Protein AF-A0A3R7P8T3-F1 (afdb_monomer)

Sequence (116 aa):
MAYHDHHGHDNDHDHDEEVLEFSAKKPSKLKSFDSDALIHVDGTDGGSFAIASSKKELKQLMKSDADVVYDEGKGKLYLNANGEEKGWGKKKVGGLLATFKGKPELSADHFEDLRS

pLDDT: mean 77.62, std 15.51, range [39.34, 92.88]

Radius of gyration: 19.1 Å; Cα contacts (8 Å, |Δi|>4): 232; chains: 1; bounding box: 37×43×69 Å

Structure (mmCIF, N/CA/C/O backbone):
data_AF-A0A3R7P8T3-F1
#
_entry.id   AF-A0A3R7P8T3-F1
#
loop_
_atom_site.group_PDB
_atom_site.id
_atom_site.type_symbol
_atom_site.label_atom_id
_atom_site.label_alt_id
_atom_site.label_comp_id
_atom_site.label_asym_id
_atom_site.label_entity_id
_atom_site.label_seq_id
_atom_site.pdbx_PDB_ins_code
_atom_site.Cartn_x
_atom_site.Cartn_y
_atom_site.Cartn_z
_atom_site.occupancy
_atom_site.B_iso_or_equiv
_atom_site.auth_seq_id
_atom_site.auth_comp_id
_atom_site.auth_asym_id
_atom_site.auth_atom_id
_atom_site.pdbx_PDB_model_num
ATOM 1 N N . MET A 1 1 ? 25.692 -28.849 -56.768 1.00 39.81 1 MET A N 1
ATOM 2 C CA . MET A 1 1 ? 26.206 -28.494 -55.427 1.00 39.81 1 MET A CA 1
ATOM 3 C C . MET A 1 1 ? 25.094 -27.719 -54.731 1.00 39.81 1 MET A C 1
ATOM 5 O O . MET A 1 1 ? 24.711 -26.702 -55.280 1.00 39.81 1 MET A O 1
ATOM 9 N N . ALA A 1 2 ? 24.324 -28.248 -53.779 1.00 49.72 2 ALA A N 1
ATOM 10 C CA . ALA A 1 2 ? 24.639 -28.886 -52.492 1.00 49.72 2 ALA A CA 1
ATOM 11 C C . ALA A 1 2 ? 25.074 -27.875 -51.405 1.00 49.72 2 ALA A C 1
ATOM 13 O O . ALA A 1 2 ? 26.166 -27.326 -51.510 1.00 49.72 2 ALA A O 1
ATOM 14 N N . TYR A 1 3 ? 24.207 -27.767 -50.378 1.00 44.12 3 TYR A N 1
ATOM 15 C CA . TYR A 1 3 ? 24.325 -27.139 -49.044 1.00 44.12 3 TYR A CA 1
ATOM 16 C C . TYR A 1 3 ? 24.294 -25.592 -48.974 1.00 44.12 3 TYR A C 1
ATOM 18 O O . TYR A 1 3 ? 24.894 -24.934 -49.809 1.00 44.12 3 TYR A O 1
ATOM 26 N N . HIS A 1 4 ? 23.594 -24.930 -48.039 1.00 50.06 4 HIS A N 1
ATOM 27 C CA . HIS A 1 4 ? 23.200 -25.310 -46.674 1.00 50.06 4 HIS A CA 1
ATOM 28 C C . HIS A 1 4 ? 21.817 -24.760 -46.264 1.00 50.06 4 HIS A C 1
ATOM 30 O O . HIS A 1 4 ? 21.478 -23.612 -46.538 1.00 50.06 4 HIS A O 1
ATOM 36 N N . ASP A 1 5 ? 21.086 -25.618 -45.557 1.00 60.91 5 ASP A N 1
ATOM 37 C CA . ASP A 1 5 ? 20.092 -25.327 -44.521 1.00 60.91 5 ASP A CA 1
ATOM 38 C C . ASP A 1 5 ? 20.707 -24.434 -43.420 1.0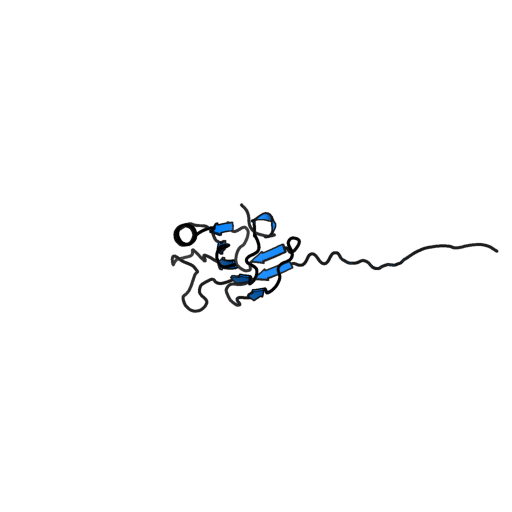0 60.91 5 ASP A C 1
ATOM 40 O O . ASP A 1 5 ? 21.886 -24.615 -43.118 1.00 60.91 5 ASP A O 1
ATOM 44 N N . HIS A 1 6 ? 19.954 -23.494 -42.837 1.00 48.75 6 HIS A N 1
ATOM 45 C CA . HIS A 1 6 ? 19.776 -23.398 -41.380 1.00 48.75 6 HIS A CA 1
ATOM 46 C C . HIS A 1 6 ? 18.852 -22.236 -40.990 1.00 48.75 6 HIS A C 1
ATOM 48 O O . HIS A 1 6 ? 19.030 -21.080 -41.370 1.00 48.75 6 HIS A O 1
ATOM 54 N N . HIS A 1 7 ? 17.865 -22.620 -40.189 1.00 57.94 7 HIS A N 1
ATOM 55 C CA . HIS A 1 7 ? 17.022 -21.810 -39.326 1.00 57.94 7 HIS A CA 1
ATOM 56 C C . HIS A 1 7 ? 17.771 -20.708 -38.561 1.00 57.94 7 HIS A C 1
ATOM 58 O O . HIS A 1 7 ? 18.883 -20.913 -38.084 1.00 57.94 7 HIS A O 1
ATOM 64 N N . GLY A 1 8 ? 17.063 -19.601 -38.342 1.00 39.34 8 GLY A N 1
ATOM 65 C CA . GLY A 1 8 ? 17.407 -18.538 -37.402 1.00 39.34 8 GLY A CA 1
ATOM 66 C C . GLY A 1 8 ? 16.254 -17.546 -37.336 1.00 39.34 8 GLY A C 1
ATOM 67 O O . GLY A 1 8 ? 16.360 -16.416 -37.793 1.00 39.34 8 GLY A O 1
ATOM 68 N N . HIS A 1 9 ? 15.085 -18.019 -36.901 1.00 48.69 9 HIS A N 1
ATOM 69 C CA . HIS A 1 9 ? 14.013 -17.125 -36.484 1.00 48.69 9 HIS A CA 1
ATOM 70 C C . HIS A 1 9 ? 14.439 -16.632 -35.100 1.00 48.69 9 HIS A C 1
ATOM 72 O O . HIS A 1 9 ? 13.990 -17.171 -34.094 1.00 48.69 9 HIS A O 1
ATOM 78 N N . ASP A 1 10 ? 15.355 -15.665 -35.060 1.00 46.72 10 ASP A N 1
ATOM 79 C CA . ASP A 1 10 ? 15.735 -14.961 -33.834 1.00 46.72 10 ASP A CA 1
ATOM 80 C C . ASP A 1 10 ? 14.608 -13.978 -33.502 1.00 46.72 10 ASP A C 1
ATOM 82 O O . ASP A 1 10 ? 14.751 -12.760 -33.511 1.00 46.72 10 ASP A O 1
ATOM 86 N N . ASN A 1 11 ? 13.420 -14.532 -33.278 1.00 44.56 11 ASN A N 1
ATOM 87 C CA . ASN A 1 11 ? 12.504 -13.942 -32.336 1.00 44.56 11 ASN A CA 1
ATOM 88 C C . ASN A 1 11 ? 12.962 -14.490 -30.984 1.00 44.56 11 ASN A C 1
ATOM 90 O O . ASN A 1 11 ? 12.298 -15.356 -30.412 1.00 44.56 11 ASN A O 1
ATOM 94 N N . ASP A 1 12 ? 14.117 -14.006 -30.510 1.00 45.25 12 ASP A N 1
ATOM 95 C CA . ASP A 1 12 ? 14.315 -13.811 -29.078 1.00 45.25 12 ASP A CA 1
ATOM 96 C C . ASP A 1 12 ? 13.154 -12.895 -28.682 1.00 45.25 12 ASP A C 1
ATOM 98 O O . ASP A 1 12 ? 13.195 -11.671 -28.771 1.00 45.25 12 ASP A O 1
ATOM 102 N N . HIS A 1 13 ? 12.020 -13.532 -28.394 1.00 46.09 13 HIS A N 1
ATOM 103 C CA . HIS A 1 13 ? 11.109 -13.020 -27.407 1.00 46.09 13 HIS A CA 1
ATOM 104 C C . HIS A 1 13 ? 11.969 -13.139 -26.157 1.00 46.09 13 HIS A C 1
ATOM 106 O O . HIS A 1 13 ? 11.963 -14.179 -25.497 1.00 46.09 13 HIS A O 1
ATOM 112 N N . ASP A 1 14 ? 12.801 -12.114 -25.931 1.00 50.69 14 ASP A N 1
ATOM 113 C CA . ASP A 1 14 ? 13.151 -11.697 -24.590 1.00 50.69 14 ASP A CA 1
ATOM 114 C C . ASP A 1 14 ? 11.851 -11.906 -23.828 1.00 50.69 14 ASP A C 1
ATOM 116 O O . ASP A 1 14 ? 10.794 -11.362 -24.176 1.00 50.69 14 ASP A O 1
ATOM 120 N N . HIS A 1 15 ? 11.872 -12.874 -22.924 1.00 50.97 15 HIS A N 1
ATOM 121 C CA . HIS A 1 15 ? 10.815 -12.995 -21.957 1.00 50.97 15 HIS A CA 1
ATOM 122 C C . HIS A 1 15 ? 11.051 -11.758 -21.095 1.00 50.97 15 HIS A C 1
ATOM 124 O O . HIS A 1 15 ? 11.800 -11.822 -20.126 1.00 50.97 15 HIS A O 1
ATOM 130 N N . ASP A 1 16 ? 10.579 -10.604 -21.586 1.00 56.50 16 ASP A N 1
ATOM 131 C CA . ASP A 1 16 ? 10.541 -9.334 -20.887 1.00 56.50 16 ASP A CA 1
ATOM 132 C C . ASP A 1 16 ? 9.664 -9.629 -19.677 1.00 56.50 16 ASP A C 1
ATOM 134 O O . ASP A 1 16 ? 8.440 -9.504 -19.728 1.00 56.50 16 ASP A O 1
ATOM 138 N N . GLU A 1 17 ? 10.289 -10.161 -18.631 1.00 63.84 17 GLU A N 1
ATOM 139 C CA . GLU A 1 17 ? 9.678 -10.385 -17.339 1.00 63.84 17 GLU A CA 1
ATOM 140 C C . GLU A 1 17 ? 9.110 -9.018 -16.952 1.00 63.84 17 GLU A C 1
ATOM 142 O O . GLU A 1 17 ? 9.849 -8.039 -16.809 1.00 63.84 17 GLU A O 1
ATOM 147 N N . GLU A 1 18 ? 7.780 -8.886 -16.976 1.00 78.44 18 GLU A N 1
ATOM 148 C CA . GLU A 1 18 ? 7.143 -7.578 -16.859 1.00 78.44 18 GLU A CA 1
ATOM 149 C C . GLU A 1 18 ? 7.301 -7.116 -15.408 1.00 78.44 18 GLU A C 1
ATOM 151 O O . GLU A 1 18 ? 6.503 -7.467 -14.538 1.00 78.44 18 GLU A O 1
ATOM 156 N N . VAL A 1 19 ? 8.354 -6.342 -15.135 1.00 84.75 19 VAL A N 1
ATOM 157 C CA . VAL A 1 19 ? 8.602 -5.779 -13.806 1.00 84.75 19 VAL A CA 1
ATOM 158 C C . VAL A 1 19 ? 7.858 -4.451 -13.659 1.00 84.75 19 VAL A C 1
ATOM 160 O O . VAL A 1 19 ? 8.173 -3.430 -14.276 1.00 84.75 19 VAL A O 1
ATOM 163 N N . LEU A 1 20 ? 6.854 -4.451 -12.792 1.00 88.94 20 LEU A N 1
ATOM 164 C CA . LEU A 1 20 ? 6.028 -3.307 -12.442 1.00 88.94 20 LEU A CA 1
ATOM 165 C C . LEU A 1 20 ? 6.646 -2.534 -11.275 1.00 88.94 20 LEU A C 1
ATOM 167 O O . LEU A 1 20 ? 6.565 -2.951 -10.121 1.00 88.94 20 LEU A O 1
ATOM 171 N N . GLU A 1 21 ? 7.202 -1.357 -11.556 1.00 88.75 21 GLU A N 1
ATOM 172 C CA . GLU A 1 21 ? 7.730 -0.459 -10.525 1.00 88.75 21 GLU A CA 1
ATOM 173 C C . GLU A 1 21 ? 6.623 0.392 -9.863 1.00 88.75 21 GLU A C 1
ATOM 175 O O . GLU A 1 21 ? 5.867 1.120 -10.525 1.00 88.75 21 GLU A O 1
ATOM 180 N N . PHE A 1 22 ? 6.563 0.373 -8.527 1.00 88.50 22 PHE A N 1
ATOM 181 C CA . PHE A 1 22 ? 5.709 1.247 -7.720 1.00 88.50 22 PHE A CA 1
ATOM 182 C C . PHE A 1 22 ? 6.503 2.050 -6.695 1.00 88.50 22 PHE A C 1
ATOM 184 O O . PHE A 1 22 ? 7.342 1.517 -5.985 1.00 88.50 22 PHE A O 1
ATOM 191 N N . SER A 1 23 ? 6.157 3.328 -6.527 1.00 85.44 23 SER A N 1
ATOM 192 C CA . SER A 1 23 ? 6.769 4.204 -5.521 1.00 85.44 23 SER A CA 1
ATOM 193 C C . SER A 1 23 ? 5.708 5.013 -4.788 1.00 85.44 23 SER A C 1
ATOM 195 O O . SER A 1 23 ? 4.770 5.536 -5.397 1.00 85.44 23 SER A O 1
ATOM 197 N N . ALA A 1 24 ? 5.887 5.227 -3.482 1.00 79.69 24 ALA A N 1
ATOM 198 C CA . ALA A 1 24 ? 4.960 6.038 -2.685 1.00 79.69 24 ALA A CA 1
ATOM 199 C C . ALA A 1 24 ? 4.944 7.515 -3.125 1.00 79.69 24 ALA A C 1
ATOM 201 O O . ALA A 1 24 ? 4.005 8.255 -2.824 1.00 79.69 24 ALA A O 1
ATOM 202 N N . LYS A 1 25 ? 5.974 7.954 -3.861 1.00 79.38 25 LYS A N 1
ATOM 203 C CA . LYS A 1 25 ? 6.039 9.286 -4.480 1.00 79.38 25 LYS A CA 1
ATOM 204 C C . LYS A 1 25 ? 5.054 9.413 -5.648 1.00 79.38 25 LYS A C 1
ATOM 206 O O . LYS A 1 25 ? 4.568 10.514 -5.909 1.00 79.38 25 LYS A O 1
ATOM 211 N N . LYS A 1 26 ? 4.772 8.311 -6.352 1.00 83.25 26 LYS A N 1
ATOM 212 C CA . LYS A 1 26 ? 3.965 8.287 -7.575 1.00 83.25 26 LYS A CA 1
ATOM 213 C C . LYS A 1 26 ? 3.094 7.022 -7.628 1.00 83.25 26 LYS A C 1
ATOM 215 O O . LYS A 1 26 ? 3.501 6.033 -8.229 1.00 83.25 26 LYS A O 1
ATOM 220 N N . PRO A 1 27 ? 1.882 7.060 -7.042 1.00 85.56 27 PRO A N 1
ATOM 221 C CA . PRO A 1 27 ? 0.981 5.919 -7.076 1.00 85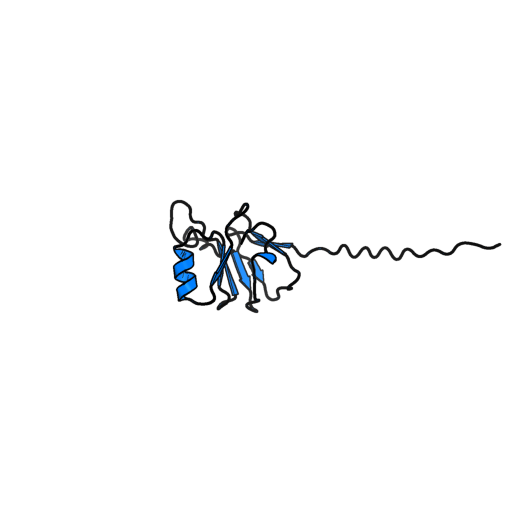.56 27 PRO A CA 1
ATOM 222 C C . PRO A 1 27 ? 0.563 5.561 -8.504 1.00 85.56 27 PRO A C 1
ATOM 224 O O . PRO A 1 27 ? 0.031 6.408 -9.232 1.00 85.56 27 PRO A O 1
ATOM 227 N N . SER A 1 28 ? 0.714 4.292 -8.868 1.00 89.75 28 SER A N 1
ATOM 228 C CA . SER A 1 28 ? 0.305 3.760 -10.171 1.00 89.75 28 SER A CA 1
ATOM 229 C C . SER A 1 28 ? -1.095 3.147 -10.121 1.00 89.75 28 SER A C 1
ATOM 231 O O . SER A 1 28 ? -1.615 2.762 -9.070 1.00 89.75 28 SER A O 1
ATOM 233 N N . LYS A 1 29 ? -1.764 3.063 -11.273 1.00 89.50 29 LYS A N 1
ATOM 234 C CA . LYS A 1 29 ? -3.100 2.463 -11.361 1.00 89.50 29 LYS A CA 1
ATOM 235 C C . LYS A 1 29 ? -3.167 1.432 -12.472 1.00 89.50 29 LYS A C 1
ATOM 237 O O . LYS A 1 29 ? -3.193 1.790 -13.646 1.00 89.50 29 LYS A O 1
ATOM 242 N N . LEU A 1 30 ? -3.284 0.174 -12.070 1.00 88.56 30 LEU A N 1
ATOM 243 C CA . LEU A 1 30 ? -3.335 -0.981 -12.951 1.00 88.56 30 LEU A CA 1
ATOM 244 C C . LEU A 1 30 ? -4.777 -1.402 -13.217 1.00 88.56 30 LEU A C 1
ATOM 246 O O . LEU A 1 30 ? -5.620 -1.493 -12.314 1.00 88.56 30 LEU A O 1
ATOM 250 N N . LYS A 1 31 ? -5.077 -1.599 -14.500 1.00 85.62 31 LYS A N 1
ATOM 251 C CA . LYS A 1 31 ? -6.388 -2.069 -14.971 1.00 85.62 31 LYS A CA 1
ATOM 252 C C . LYS A 1 31 ? -6.406 -3.589 -15.102 1.00 85.62 31 LYS A C 1
ATOM 254 O O . LYS A 1 31 ? -7.403 -4.185 -14.707 1.00 85.62 31 LYS A O 1
ATOM 259 N N . SER A 1 32 ? -5.313 -4.154 -15.594 1.00 83.56 32 SER A N 1
ATOM 260 C CA . SER A 1 32 ? -4.976 -5.574 -15.656 1.00 83.56 32 SER A CA 1
ATOM 261 C C . SER A 1 32 ? -3.695 -5.800 -14.855 1.00 83.56 32 SER A C 1
ATOM 263 O O . SER A 1 32 ? -2.915 -4.864 -14.682 1.00 83.56 32 SER A O 1
ATOM 265 N N . PHE A 1 33 ? -3.550 -6.996 -14.302 1.00 84.62 33 PHE A N 1
ATOM 266 C CA . PHE A 1 33 ? -2.329 -7.477 -13.671 1.00 84.62 33 PHE A CA 1
ATOM 267 C C . PHE A 1 33 ? -2.162 -8.915 -14.128 1.00 84.62 33 PHE A C 1
ATOM 269 O O . PHE A 1 33 ? -3.110 -9.698 -14.003 1.00 84.62 33 PHE A O 1
ATOM 276 N N . ASP A 1 34 ? -1.000 -9.212 -14.675 1.00 84.75 34 ASP A N 1
ATOM 277 C CA . ASP A 1 34 ? -0.642 -10.533 -15.151 1.00 84.75 34 ASP A CA 1
ATOM 278 C C . ASP A 1 34 ? -0.017 -11.310 -13.993 1.00 84.75 34 ASP A C 1
ATOM 280 O O . ASP A 1 34 ? 0.785 -10.774 -13.238 1.00 84.75 34 ASP A O 1
ATOM 284 N N . SER A 1 35 ? -0.422 -12.566 -13.799 1.00 81.06 35 SER A N 1
ATOM 285 C CA . SER A 1 35 ? 0.069 -13.392 -12.682 1.00 81.06 35 SER A CA 1
ATOM 286 C C . SER A 1 35 ? 1.563 -13.710 -12.768 1.00 81.06 35 SER A C 1
ATOM 288 O O . SER A 1 35 ? 2.138 -14.135 -11.777 1.00 81.06 35 SER A O 1
ATOM 290 N N . ASP A 1 36 ? 2.154 -13.522 -13.946 1.00 83.06 36 ASP A N 1
ATOM 291 C CA . ASP A 1 36 ? 3.584 -13.684 -14.213 1.00 83.06 36 ASP A CA 1
ATOM 292 C C . ASP A 1 36 ? 4.363 -12.368 -14.019 1.00 83.06 36 ASP A C 1
ATOM 294 O O . ASP A 1 36 ? 5.586 -12.360 -14.035 1.00 83.06 36 ASP A O 1
ATOM 298 N N . ALA A 1 37 ? 3.665 -11.241 -13.824 1.00 86.88 37 ALA A N 1
ATOM 299 C CA . ALA A 1 37 ? 4.309 -9.949 -13.635 1.00 86.88 37 ALA A CA 1
ATOM 300 C C . ALA A 1 37 ? 4.948 -9.855 -12.245 1.00 86.88 37 ALA A C 1
ATOM 302 O O . ALA A 1 37 ? 4.313 -10.135 -11.219 1.00 86.88 37 ALA A O 1
ATOM 303 N N . LEU A 1 38 ? 6.184 -9.368 -12.217 1.00 88.19 38 LEU A N 1
ATOM 304 C CA . LEU A 1 38 ? 6.904 -9.071 -10.989 1.00 88.19 38 LEU A CA 1
ATOM 305 C C . LEU A 1 38 ? 6.637 -7.633 -10.560 1.00 88.19 38 LEU A C 1
ATOM 307 O O . LEU A 1 38 ? 6.396 -6.738 -11.362 1.00 88.19 38 LEU A O 1
ATOM 311 N N . ILE A 1 39 ? 6.666 -7.392 -9.261 1.00 89.19 39 ILE A N 1
ATOM 312 C CA . ILE A 1 39 ? 6.406 -6.102 -8.650 1.00 89.19 39 ILE A CA 1
ATOM 313 C C . ILE A 1 39 ? 7.671 -5.649 -7.936 1.00 89.19 39 ILE A C 1
ATOM 315 O O . ILE A 1 39 ? 8.118 -6.262 -6.966 1.00 89.19 39 ILE A O 1
ATOM 319 N N . HIS A 1 40 ? 8.187 -4.504 -8.361 1.00 88.25 40 HIS A N 1
ATOM 320 C CA . HIS A 1 40 ? 9.261 -3.806 -7.678 1.00 88.25 40 HIS A CA 1
ATOM 321 C C . HIS A 1 40 ? 8.691 -2.627 -6.884 1.00 88.25 40 HIS A C 1
ATOM 323 O O . HIS A 1 40 ? 7.935 -1.807 -7.414 1.00 88.25 40 HIS A O 1
ATOM 329 N N . VAL A 1 41 ? 9.034 -2.522 -5.600 1.00 87.44 41 VAL A N 1
ATOM 330 C CA . VAL A 1 41 ? 8.570 -1.432 -4.731 1.00 87.44 41 VAL A CA 1
ATOM 331 C C . VAL A 1 41 ? 9.751 -0.539 -4.347 1.00 87.44 41 VAL A C 1
ATOM 333 O O . VAL A 1 41 ? 10.588 -0.906 -3.533 1.00 87.44 41 VAL A O 1
ATOM 336 N N . ASP A 1 42 ? 9.784 0.682 -4.887 1.00 83.19 42 ASP A N 1
ATOM 337 C CA . ASP A 1 42 ? 10.776 1.701 -4.527 1.00 83.19 42 ASP A CA 1
ATOM 338 C C . ASP A 1 42 ? 10.590 2.133 -3.068 1.00 83.19 42 ASP A C 1
ATOM 340 O O . ASP A 1 42 ? 9.531 2.642 -2.669 1.00 83.19 42 ASP A O 1
ATOM 344 N N . GLY A 1 43 ? 11.663 1.999 -2.291 1.00 74.50 43 GLY A N 1
ATOM 345 C CA . GLY A 1 43 ? 11.704 2.385 -0.882 1.00 74.50 43 GLY A CA 1
ATOM 346 C C . GLY A 1 43 ? 11.496 1.233 0.097 1.00 74.50 43 GLY A C 1
ATOM 347 O O . GLY A 1 43 ? 11.372 1.493 1.294 1.00 74.50 43 GLY A O 1
ATOM 348 N N . THR A 1 44 ? 11.486 -0.003 -0.394 1.00 73.50 44 THR A N 1
ATOM 349 C CA . THR A 1 44 ? 11.639 -1.219 0.406 1.00 73.50 44 THR A CA 1
ATOM 350 C C . THR A 1 44 ? 12.866 -1.935 -0.121 1.00 73.50 44 THR A C 1
ATOM 352 O O . THR A 1 44 ? 12.934 -2.142 -1.321 1.00 73.50 44 THR A O 1
ATOM 355 N N . ASP A 1 45 ? 13.838 -2.204 0.744 1.00 69.50 45 ASP A N 1
ATOM 356 C CA . ASP A 1 45 ? 15.074 -2.927 0.421 1.00 69.50 45 ASP A CA 1
ATOM 357 C C . ASP A 1 45 ? 15.055 -4.180 1.306 1.00 69.50 45 ASP A C 1
ATOM 359 O O . ASP A 1 45 ? 15.396 -4.121 2.491 1.00 69.50 45 ASP A O 1
ATOM 363 N N . GLY A 1 46 ? 14.469 -5.271 0.808 1.00 75.19 46 GLY A N 1
ATOM 364 C CA . GLY A 1 46 ? 14.217 -6.479 1.598 1.00 75.19 46 GLY A CA 1
ATOM 365 C C . GLY A 1 46 ? 13.076 -6.347 2.614 1.00 75.19 46 GLY A C 1
ATOM 366 O O . GLY A 1 46 ? 13.104 -7.003 3.659 1.00 75.19 46 GLY A O 1
ATOM 367 N N . GLY A 1 47 ? 12.107 -5.464 2.355 1.00 81.88 47 GLY A N 1
ATOM 368 C CA . GLY A 1 47 ? 11.012 -5.159 3.282 1.00 81.88 47 GLY A CA 1
ATOM 369 C C . GLY A 1 47 ? 10.062 -6.335 3.546 1.00 81.88 47 GLY A C 1
ATOM 370 O O . GLY A 1 47 ? 10.023 -7.323 2.806 1.00 81.88 47 GLY A O 1
ATOM 371 N N . SER A 1 48 ? 9.250 -6.210 4.599 1.00 87.50 48 SER A N 1
ATOM 372 C CA . SER A 1 48 ? 8.226 -7.214 4.921 1.00 87.50 48 SER A CA 1
ATOM 373 C C . SER A 1 48 ? 6.944 -6.982 4.123 1.00 87.50 48 SER A C 1
ATOM 375 O O . SER A 1 48 ? 6.369 -5.889 4.156 1.00 87.50 48 SER A O 1
ATOM 377 N N . PHE A 1 49 ? 6.450 -8.031 3.468 1.00 89.62 49 PHE A N 1
ATOM 378 C CA . PHE A 1 49 ? 5.168 -8.009 2.768 1.00 89.62 49 PHE A CA 1
ATOM 379 C C . PHE A 1 49 ? 4.054 -8.661 3.593 1.00 89.62 49 PHE A C 1
ATOM 381 O O . PHE A 1 49 ? 4.229 -9.727 4.179 1.00 89.62 49 PHE A O 1
ATOM 388 N N . ALA A 1 50 ? 2.873 -8.045 3.603 1.00 91.25 50 ALA A N 1
ATOM 389 C CA . ALA A 1 50 ? 1.679 -8.616 4.209 1.00 91.25 50 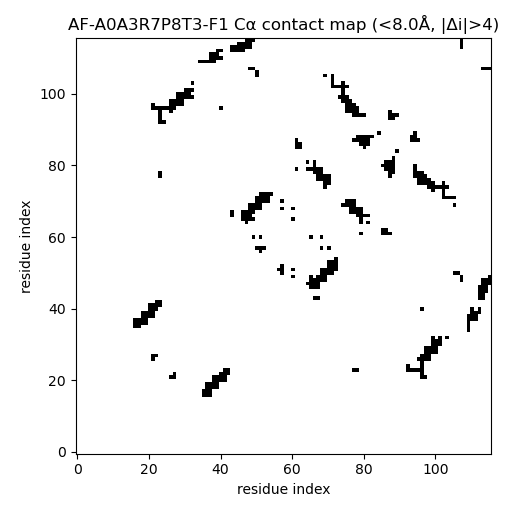ALA A CA 1
ATOM 390 C C . ALA A 1 50 ? 0.430 -8.389 3.351 1.00 91.25 50 ALA A C 1
ATOM 392 O O . ALA A 1 50 ? 0.272 -7.369 2.679 1.00 91.25 50 ALA A O 1
ATOM 393 N N . ILE A 1 51 ? -0.516 -9.319 3.440 1.00 91.75 51 ILE A N 1
ATOM 394 C CA . ILE A 1 51 ? -1.806 -9.231 2.755 1.00 91.75 51 ILE A CA 1
ATOM 395 C C . ILE A 1 51 ? -2.896 -9.001 3.797 1.00 91.75 51 ILE A C 1
ATOM 397 O O . ILE A 1 51 ? -2.931 -9.642 4.844 1.00 91.75 51 ILE A O 1
ATOM 401 N N . ALA A 1 52 ? -3.788 -8.065 3.504 1.00 92.69 52 ALA A N 1
ATOM 402 C CA . ALA A 1 52 ? -4.991 -7.799 4.260 1.00 92.69 52 ALA A CA 1
ATOM 403 C C . ALA A 1 52 ? -6.207 -8.309 3.486 1.00 92.69 52 ALA A C 1
ATOM 405 O O . ALA A 1 52 ? -6.670 -7.663 2.537 1.00 92.69 52 ALA A O 1
ATOM 406 N N . SER A 1 53 ? -6.803 -9.396 3.968 1.00 89.38 53 SER A N 1
ATOM 407 C CA . SER A 1 53 ? -8.045 -9.921 3.391 1.00 89.38 53 SER A CA 1
ATOM 408 C C . SER A 1 53 ? -9.280 -9.152 3.862 1.00 89.38 53 SER A C 1
ATOM 410 O O . SER A 1 53 ? -10.377 -9.244 3.308 1.00 89.38 53 SER A O 1
ATOM 412 N N . SER A 1 54 ? -9.137 -8.364 4.931 1.00 90.12 54 SER A N 1
ATOM 413 C CA . SER A 1 54 ? -10.248 -7.674 5.578 1.00 90.12 54 SER A CA 1
ATOM 414 C C . SER A 1 54 ? -9.863 -6.320 6.156 1.00 90.12 54 SER A C 1
ATOM 416 O O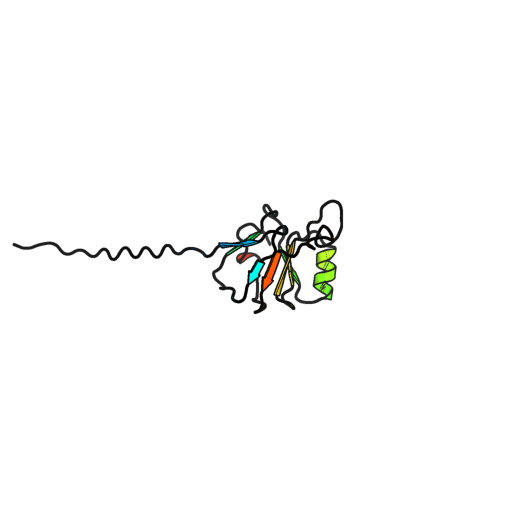 . SER A 1 54 ? -8.745 -6.084 6.597 1.00 90.12 54 SER A O 1
ATOM 418 N N . LYS A 1 55 ? -10.849 -5.422 6.287 1.00 86.44 55 LYS A N 1
ATOM 419 C CA . LYS A 1 55 ? -10.642 -4.077 6.863 1.00 86.44 55 LYS A CA 1
ATOM 420 C C . LYS A 1 55 ? -10.090 -4.104 8.296 1.00 86.44 55 LYS A C 1
ATOM 422 O O . LYS A 1 55 ? -9.440 -3.146 8.707 1.00 86.44 55 LYS A O 1
ATOM 427 N N . LYS A 1 56 ? -10.399 -5.147 9.077 1.00 90.62 56 LYS A N 1
ATOM 428 C CA . LYS A 1 56 ? -9.820 -5.349 10.417 1.00 90.62 56 LYS A CA 1
ATOM 429 C C . LYS A 1 56 ? -8.324 -5.645 10.325 1.00 90.62 56 LYS A C 1
ATOM 431 O O . LYS A 1 56 ? -7.552 -4.971 10.994 1.00 90.62 56 LYS A O 1
ATOM 436 N N . GLU A 1 57 ? -7.952 -6.570 9.452 1.00 90.69 57 GLU A N 1
ATOM 437 C CA . GLU A 1 57 ? -6.570 -6.976 9.207 1.00 90.69 57 GLU A CA 1
ATOM 438 C C . GLU A 1 57 ? -5.743 -5.826 8.651 1.00 90.69 57 GLU A C 1
ATOM 440 O O . GLU A 1 57 ? -4.705 -5.498 9.207 1.00 90.69 57 GLU A O 1
ATOM 445 N N . LEU A 1 58 ? -6.291 -5.082 7.686 1.00 89.00 58 LEU A N 1
ATOM 446 C CA . LEU A 1 58 ? -5.673 -3.869 7.160 1.00 89.00 58 LEU A CA 1
ATOM 447 C C . LEU A 1 58 ? -5.322 -2.886 8.285 1.00 89.00 58 LEU A C 1
ATOM 449 O O . LEU A 1 58 ? -4.218 -2.364 8.335 1.00 89.00 58 LEU A O 1
ATOM 453 N N . LYS A 1 59 ? -6.243 -2.655 9.231 1.00 86.56 59 LYS A N 1
ATOM 454 C CA . LYS A 1 59 ? -5.994 -1.784 10.394 1.00 86.56 59 LYS A CA 1
ATOM 455 C C . LYS A 1 59 ? -4.979 -2.360 11.382 1.00 86.56 59 LYS A C 1
ATOM 457 O O . LYS A 1 59 ? -4.374 -1.581 12.114 1.00 86.56 59 LYS A O 1
ATOM 462 N N . GLN A 1 60 ? -4.861 -3.681 11.479 1.00 89.06 60 GLN A N 1
ATOM 463 C CA . GLN A 1 60 ? -3.833 -4.323 12.296 1.00 89.06 60 GLN A CA 1
ATOM 464 C C . GLN A 1 60 ? -2.469 -4.168 11.634 1.00 89.06 60 GLN A C 1
ATOM 466 O O . GLN A 1 60 ? -1.550 -3.711 12.297 1.00 89.06 60 GLN A O 1
ATOM 471 N N . LEU A 1 61 ? -2.382 -4.413 10.327 1.0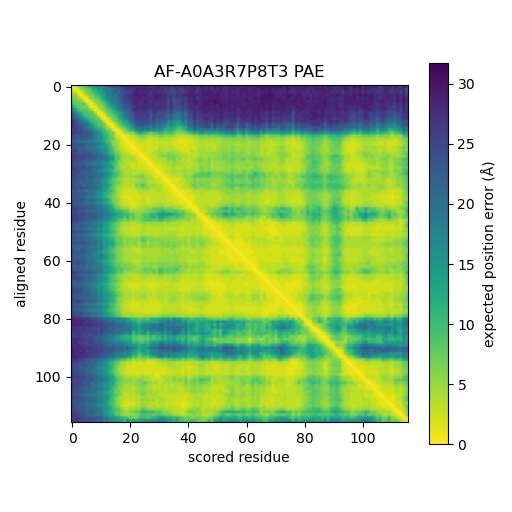0 88.00 61 LEU A N 1
ATOM 472 C CA . LEU A 1 61 ? -1.162 -4.276 9.539 1.00 88.00 61 LEU A CA 1
ATOM 473 C C . LEU A 1 61 ? -0.662 -2.827 9.486 1.00 88.00 61 LEU A C 1
ATOM 475 O O . LEU A 1 61 ? 0.528 -2.600 9.637 1.00 88.00 61 LEU A O 1
ATOM 479 N N . MET A 1 62 ? -1.565 -1.837 9.462 1.00 82.69 62 MET A N 1
ATOM 480 C CA . MET A 1 62 ? -1.226 -0.414 9.682 1.00 82.69 62 MET A CA 1
ATOM 481 C C . MET A 1 62 ? -0.506 -0.124 11.005 1.00 82.69 62 MET A C 1
ATOM 483 O O . MET A 1 62 ? 0.053 0.956 11.186 1.00 82.69 62 MET A O 1
ATOM 487 N N . LYS A 1 63 ? -0.654 -1.010 11.991 1.00 83.19 63 LYS A N 1
ATOM 488 C CA . LYS A 1 63 ? -0.063 -0.890 13.327 1.00 83.19 63 LYS A CA 1
ATOM 489 C C . LYS A 1 63 ? 1.065 -1.903 13.544 1.00 83.19 63 LYS A C 1
ATOM 491 O O . LYS A 1 63 ? 1.643 -1.879 14.628 1.00 83.19 63 LYS A O 1
ATOM 496 N N . SER A 1 64 ? 1.313 -2.775 12.569 1.00 83.81 64 SER A N 1
ATOM 497 C CA . SER A 1 64 ? 2.417 -3.730 12.542 1.00 83.81 64 SER A CA 1
ATOM 498 C C . SER A 1 64 ? 3.610 -3.139 11.800 1.00 83.81 64 SER A C 1
ATOM 500 O O . SER A 1 64 ? 3.512 -2.094 11.157 1.00 83.81 64 SER A O 1
ATOM 502 N N . ASP A 1 65 ? 4.719 -3.863 11.872 1.00 81.56 65 ASP A N 1
ATOM 503 C CA . ASP A 1 65 ? 6.001 -3.543 11.247 1.00 81.56 65 ASP A CA 1
ATOM 504 C C . ASP A 1 65 ? 6.111 -4.048 9.796 1.00 81.56 65 ASP A C 1
ATOM 506 O O . ASP A 1 65 ? 7.204 -4.141 9.260 1.00 81.56 65 ASP A O 1
ATOM 510 N N . ALA A 1 66 ? 4.992 -4.405 9.154 1.00 85.94 66 ALA A N 1
ATOM 511 C CA . ALA A 1 66 ? 4.995 -4.787 7.743 1.00 85.94 66 ALA A CA 1
ATOM 512 C C . ALA A 1 66 ? 5.242 -3.543 6.892 1.00 85.94 66 ALA A C 1
ATOM 514 O O . ALA A 1 66 ? 4.438 -2.626 7.007 1.00 85.94 66 ALA A O 1
ATOM 515 N N . ASP A 1 67 ? 6.280 -3.508 6.057 1.00 86.38 67 ASP A N 1
ATOM 516 C CA . ASP A 1 67 ? 6.609 -2.368 5.187 1.00 86.38 67 ASP A CA 1
ATOM 517 C C . ASP A 1 67 ? 5.619 -2.204 4.037 1.00 86.38 67 ASP A C 1
ATOM 519 O O . ASP A 1 67 ? 5.254 -1.088 3.670 1.00 86.38 67 ASP A O 1
ATOM 523 N N . VAL A 1 68 ? 5.142 -3.312 3.472 1.00 88.94 68 VAL A N 1
ATOM 524 C CA . VAL A 1 68 ? 4.198 -3.313 2.353 1.00 88.94 68 VAL A CA 1
ATOM 525 C C . VAL A 1 68 ? 2.967 -4.101 2.732 1.00 88.94 68 VAL A C 1
ATOM 527 O O . VAL A 1 68 ? 3.043 -5.228 3.214 1.00 88.94 68 VAL A O 1
ATOM 530 N N . VAL A 1 69 ? 1.804 -3.507 2.488 1.00 91.06 69 VAL A N 1
ATOM 531 C CA . VAL A 1 69 ? 0.517 -4.125 2.765 1.00 91.06 69 VAL A CA 1
ATOM 532 C C . VAL A 1 69 ? -0.378 -4.069 1.541 1.00 91.06 69 VAL A C 1
ATOM 534 O O . VAL A 1 69 ? -0.716 -2.989 1.044 1.00 91.06 69 VAL A O 1
ATOM 537 N N . TYR A 1 70 ? -0.826 -5.234 1.088 1.00 92.88 70 TYR A N 1
ATOM 538 C CA . TYR A 1 70 ? -1.814 -5.353 0.026 1.00 92.88 70 TYR A CA 1
ATOM 539 C C . TYR A 1 70 ? -3.227 -5.563 0.583 1.00 92.88 70 TYR A C 1
ATOM 541 O O . TYR A 1 70 ? -3.510 -6.550 1.244 1.00 92.88 70 TYR A O 1
ATOM 549 N N . ASP A 1 71 ? -4.149 -4.643 0.305 1.00 92.81 71 ASP A N 1
ATOM 550 C CA . ASP A 1 71 ? -5.579 -4.767 0.613 1.00 92.81 71 ASP A CA 1
ATOM 551 C C . ASP A 1 71 ? -6.286 -5.500 -0.530 1.00 92.81 71 ASP A C 1
ATOM 553 O O . ASP A 1 71 ? -6.788 -4.849 -1.455 1.00 92.81 71 ASP A O 1
ATOM 557 N N . GLU A 1 72 ? -6.371 -6.833 -0.465 1.00 91.62 72 GLU A N 1
ATOM 558 C CA . GLU A 1 72 ? -7.027 -7.645 -1.505 1.00 91.62 72 GLU A CA 1
ATOM 559 C C . GLU A 1 72 ? -8.493 -7.209 -1.675 1.00 91.62 72 GLU A C 1
ATOM 561 O O . GLU A 1 72 ? -9.009 -7.073 -2.783 1.00 91.62 72 GLU A O 1
ATOM 566 N N . GLY A 1 73 ? -9.155 -6.842 -0.570 1.00 88.56 73 GLY A N 1
ATOM 567 C CA . GLY A 1 73 ? -10.565 -6.462 -0.577 1.00 88.56 73 GLY A CA 1
ATOM 568 C C . GLY A 1 73 ? -10.864 -5.237 -1.451 1.00 88.56 73 GLY A C 1
ATOM 569 O O . GLY A 1 73 ? -11.992 -5.080 -1.947 1.00 88.56 73 GLY A O 1
ATOM 570 N N . LYS A 1 74 ? -9.868 -4.369 -1.690 1.00 87.94 74 LYS A N 1
ATOM 571 C CA . LYS A 1 74 ? -9.991 -3.211 -2.596 1.00 87.94 74 LYS A CA 1
ATOM 572 C C . LYS A 1 74 ? -8.983 -3.199 -3.742 1.00 87.94 74 LYS A C 1
ATOM 574 O O . LYS A 1 74 ? -9.076 -2.275 -4.553 1.00 87.94 74 LYS A O 1
ATOM 579 N N . GLY A 1 75 ? -8.071 -4.164 -3.809 1.00 91.56 75 GLY A N 1
ATOM 580 C CA . GLY A 1 75 ? -6.970 -4.188 -4.763 1.00 91.56 75 GLY A CA 1
ATOM 581 C C . GLY A 1 75 ? -6.075 -2.967 -4.610 1.00 91.56 75 GLY A C 1
ATOM 582 O O . GLY A 1 75 ? -5.916 -2.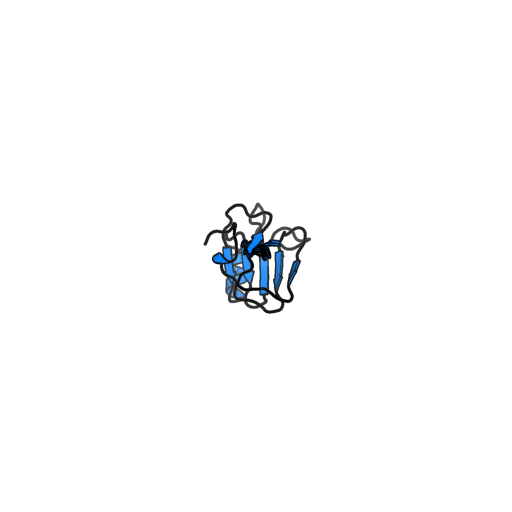193 -5.550 1.00 91.56 75 GLY A O 1
ATOM 583 N N . LYS A 1 76 ? -5.569 -2.691 -3.409 1.00 91.81 76 LYS A N 1
ATOM 584 C CA . LYS A 1 76 ? -4.725 -1.509 -3.168 1.00 91.81 76 LYS A CA 1
ATOM 585 C C .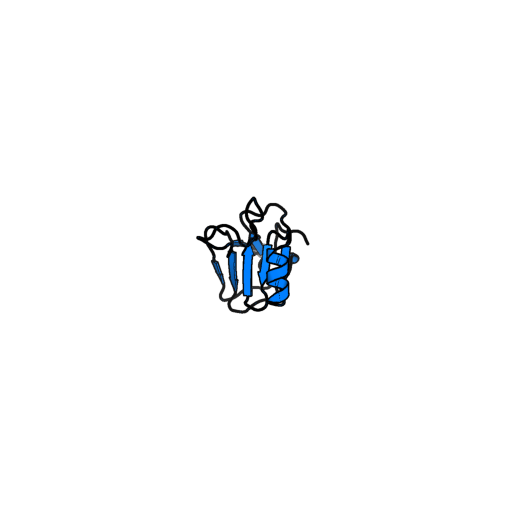 LYS A 1 76 ? -3.451 -1.910 -2.456 1.00 91.81 76 LYS A C 1
ATOM 587 O O . LYS A 1 76 ? -3.520 -2.557 -1.422 1.00 91.81 76 LYS A O 1
ATOM 592 N N . LEU A 1 77 ? -2.322 -1.476 -2.991 1.00 91.25 77 LEU A N 1
ATOM 593 C CA . LEU A 1 77 ? -1.017 -1.697 -2.395 1.00 91.25 77 LEU A CA 1
ATOM 594 C C . LEU A 1 77 ? -0.587 -0.440 -1.653 1.00 91.25 77 LEU A C 1
ATOM 596 O O . LEU A 1 77 ? -0.628 0.663 -2.208 1.00 91.25 77 LEU A O 1
ATOM 600 N N . TYR A 1 78 ? -0.197 -0.620 -0.402 1.00 89.38 78 TYR A N 1
ATOM 601 C CA . TYR A 1 78 ? 0.220 0.443 0.488 1.00 89.38 78 TYR A CA 1
ATOM 602 C C . TYR A 1 78 ? 1.633 0.172 0.993 1.00 89.38 78 TYR A C 1
ATOM 604 O O . TYR A 1 78 ? 1.926 -0.921 1.453 1.00 89.38 78 TYR A O 1
ATOM 612 N N . LEU A 1 79 ? 2.478 1.189 0.954 1.00 87.19 79 LEU A N 1
ATOM 613 C CA . LEU A 1 79 ? 3.704 1.289 1.713 1.00 87.19 79 LEU A CA 1
ATOM 614 C C . LEU A 1 79 ? 3.352 1.804 3.106 1.00 87.19 79 LEU A C 1
ATOM 616 O O . LEU A 1 79 ? 2.945 2.957 3.305 1.00 87.19 79 LEU A O 1
ATOM 620 N N . ASN A 1 80 ? 3.501 0.931 4.079 1.00 80.56 80 ASN A N 1
ATOM 621 C CA . ASN A 1 80 ? 3.564 1.287 5.475 1.00 80.56 80 ASN A CA 1
ATOM 622 C C . ASN A 1 80 ? 4.977 1.809 5.749 1.00 80.56 80 ASN A C 1
ATOM 624 O O . ASN A 1 80 ? 5.886 1.078 6.119 1.00 80.56 80 ASN A O 1
ATOM 628 N N . ALA A 1 81 ? 5.180 3.101 5.523 1.00 65.88 81 ALA A N 1
ATOM 629 C CA . ALA A 1 81 ? 6.436 3.749 5.867 1.00 65.88 81 ALA A CA 1
ATOM 630 C C . ALA A 1 81 ? 6.540 3.885 7.395 1.00 65.88 81 ALA A C 1
ATOM 632 O O . ALA A 1 81 ? 6.349 4.983 7.924 1.00 65.88 81 ALA A O 1
ATOM 633 N N . ASN A 1 82 ? 6.800 2.794 8.121 1.00 61.25 82 ASN A N 1
ATOM 634 C CA . ASN A 1 82 ? 6.932 2.853 9.573 1.00 61.25 82 ASN A CA 1
ATOM 635 C C . ASN A 1 82 ? 8.344 3.330 9.967 1.00 61.25 82 ASN A C 1
ATOM 637 O O . ASN A 1 82 ? 9.170 2.584 10.482 1.00 61.25 82 ASN A O 1
ATOM 641 N N . GLY A 1 83 ? 8.601 4.612 9.688 1.00 54.69 83 GLY A N 1
ATOM 642 C CA . GLY A 1 83 ? 9.603 5.439 10.366 1.00 54.69 83 GLY A CA 1
ATOM 643 C C . GLY A 1 83 ? 9.029 6.048 11.660 1.00 54.69 83 GLY A C 1
ATOM 644 O O . GLY A 1 83 ? 8.280 5.395 12.376 1.00 54.69 83 GLY A O 1
ATOM 645 N N . GLU A 1 84 ? 9.317 7.323 11.967 1.00 50.09 84 GLU A N 1
ATOM 646 C CA . GLU A 1 84 ? 8.855 8.015 13.198 1.00 50.09 84 GLU A CA 1
ATOM 647 C C . GLU A 1 84 ? 7.315 8.142 13.365 1.00 50.09 84 GLU A C 1
ATOM 649 O O . GLU A 1 84 ? 6.844 8.456 14.460 1.00 50.09 84 GLU A O 1
ATOM 654 N N . GLU A 1 85 ? 6.503 7.899 12.325 1.00 57.19 85 GLU A N 1
ATOM 655 C CA . GLU A 1 85 ? 5.044 8.102 12.346 1.00 57.19 85 GLU A CA 1
ATOM 656 C C . GLU A 1 85 ? 4.271 6.847 11.895 1.00 57.19 85 GLU A C 1
ATOM 658 O O . GLU A 1 85 ? 4.462 6.352 10.789 1.00 57.19 85 GLU A O 1
ATOM 663 N N . LYS A 1 86 ? 3.330 6.374 12.727 1.00 63.84 86 LYS A N 1
ATOM 664 C CA . LYS A 1 86 ? 2.490 5.194 12.443 1.00 63.84 86 LYS A CA 1
ATOM 665 C C . LYS A 1 86 ? 1.507 5.432 11.290 1.00 63.84 86 LYS A C 1
ATOM 667 O O . LYS A 1 86 ? 0.762 6.418 11.304 1.00 63.84 86 LYS A O 1
ATOM 672 N N . GLY A 1 87 ? 1.390 4.452 10.392 1.00 69.50 87 GLY A N 1
ATOM 673 C CA . GLY A 1 87 ? 0.408 4.395 9.306 1.00 69.50 87 GLY A CA 1
ATOM 674 C C . GLY A 1 87 ? 1.057 4.382 7.922 1.00 69.50 87 GLY A C 1
ATOM 675 O O . GLY A 1 87 ? 2.262 4.230 7.790 1.00 69.50 87 GLY A O 1
ATOM 676 N N . TRP A 1 88 ? 0.259 4.601 6.873 1.00 77.31 88 TRP A N 1
ATOM 677 C CA . TRP A 1 88 ? 0.710 4.600 5.472 1.00 77.31 88 TRP A CA 1
ATOM 678 C C . TRP A 1 88 ? 1.617 5.801 5.106 1.00 77.31 88 TRP A C 1
ATOM 680 O O . TRP A 1 88 ? 1.473 6.393 4.048 1.00 77.31 88 TRP A O 1
ATOM 690 N N . GLY A 1 89 ? 2.502 6.264 5.986 1.00 67.06 89 GLY A N 1
ATOM 691 C CA . GLY A 1 89 ? 3.383 7.406 5.7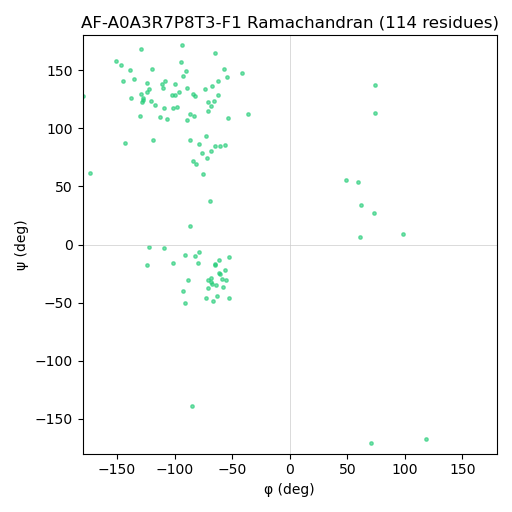41 1.00 67.06 89 GLY A CA 1
ATOM 692 C C . GLY A 1 89 ? 2.693 8.780 5.692 1.00 67.06 89 GLY A C 1
ATOM 693 O O . GLY A 1 89 ? 1.521 8.962 6.038 1.00 67.06 89 GLY A O 1
ATOM 694 N N . LYS A 1 90 ? 3.457 9.805 5.283 1.00 56.72 90 LYS A N 1
ATOM 695 C CA . LYS A 1 90 ? 3.039 11.215 5.386 1.00 56.72 90 LYS A CA 1
ATOM 696 C C . LYS A 1 90 ? 1.786 11.548 4.563 1.00 56.72 90 LYS A C 1
ATOM 698 O O . LYS A 1 90 ? 1.624 11.198 3.392 1.00 56.72 90 LYS A O 1
ATOM 703 N N . LYS A 1 91 ? 0.951 12.380 5.192 1.00 53.03 91 LYS A N 1
ATOM 704 C CA . LYS A 1 91 ? -0.430 12.779 4.856 1.00 53.03 91 LYS A CA 1
ATOM 705 C C . LYS A 1 91 ? -0.694 13.319 3.434 1.00 53.03 91 LYS A C 1
ATOM 707 O O . LYS A 1 91 ? -1.855 13.502 3.088 1.00 53.03 91 LYS A O 1
ATOM 712 N N . LYS A 1 92 ? 0.333 13.613 2.622 1.00 53.38 92 LYS A N 1
ATOM 713 C CA . LYS A 1 92 ? 0.168 14.181 1.265 1.00 53.38 92 LYS A CA 1
ATOM 714 C C . LYS A 1 92 ? 0.002 13.127 0.161 1.00 53.38 92 LYS A C 1
ATOM 716 O O . LYS A 1 92 ? -0.691 13.411 -0.806 1.00 53.38 92 LYS A O 1
ATOM 721 N N . VAL A 1 93 ? 0.590 11.937 0.312 1.00 52.66 93 VAL A N 1
ATOM 722 C CA . VAL A 1 93 ? 0.473 10.822 -0.659 1.00 52.66 93 VAL A CA 1
ATOM 723 C C . VAL A 1 93 ? -0.065 9.534 -0.028 1.00 52.66 93 VAL A C 1
ATOM 725 O O . VAL A 1 93 ? -0.613 8.693 -0.734 1.00 52.66 93 VAL A O 1
ATOM 728 N N . GLY A 1 94 ? -0.022 9.420 1.306 1.00 62.78 94 GLY A N 1
ATOM 729 C CA . GLY A 1 94 ? -0.743 8.381 2.047 1.00 62.78 94 GLY A CA 1
ATOM 730 C C . GLY A 1 94 ? -0.319 6.958 1.700 1.00 62.78 94 GLY A C 1
ATOM 731 O O . GLY A 1 94 ? -1.183 6.084 1.661 1.00 62.78 94 GLY A O 1
ATOM 732 N N . GLY A 1 95 ? 0.969 6.768 1.387 1.00 79.44 95 GLY A N 1
ATOM 733 C CA . GLY A 1 95 ? 1.612 5.459 1.239 1.00 79.44 95 GLY A CA 1
ATOM 734 C C . GLY A 1 95 ? 1.004 4.601 0.150 1.00 79.44 95 GLY A C 1
ATOM 735 O O . GLY A 1 95 ? 1.363 3.449 0.021 1.00 79.44 95 GLY A O 1
ATOM 736 N N . LEU A 1 96 ? 0.071 5.116 -0.644 1.00 88.56 96 LEU A N 1
ATOM 737 C CA . LEU A 1 96 ? -0.509 4.360 -1.731 1.00 88.56 96 LEU A CA 1
ATOM 738 C C . LEU A 1 96 ? 0.583 4.164 -2.784 1.00 88.56 96 LEU A C 1
ATOM 740 O O . LEU A 1 96 ? 1.097 5.139 -3.326 1.00 88.56 96 LEU A O 1
ATOM 744 N N . LEU A 1 97 ? 0.912 2.907 -3.056 1.00 88.81 97 LEU A N 1
ATOM 745 C CA . LEU A 1 97 ? 1.853 2.498 -4.095 1.00 88.81 97 LEU A CA 1
ATOM 746 C C . LEU A 1 97 ? 1.110 2.251 -5.399 1.00 88.81 97 LEU A C 1
ATOM 748 O O . LEU A 1 97 ? 1.454 2.792 -6.446 1.00 88.81 97 LEU A O 1
ATOM 752 N N . ALA A 1 98 ? 0.037 1.463 -5.321 1.00 91.50 98 ALA A N 1
ATOM 753 C CA . ALA A 1 98 ? -0.717 1.076 -6.496 1.00 91.50 98 ALA A CA 1
ATOM 754 C C . ALA A 1 98 ? -2.196 0.817 -6.199 1.00 91.50 98 ALA A C 1
ATOM 756 O O . ALA A 1 98 ? -2.614 0.537 -5.074 1.00 91.50 98 ALA A O 1
ATOM 757 N N . THR A 1 99 ? -3.026 0.912 -7.235 1.00 92.12 99 THR A N 1
ATOM 758 C CA . THR A 1 99 ? -4.411 0.424 -7.206 1.00 92.12 99 THR A CA 1
ATOM 759 C C . THR A 1 99 ? -4.662 -0.501 -8.387 1.00 92.12 99 THR A C 1
ATOM 761 O O . THR A 1 99 ? -4.557 -0.072 -9.533 1.00 92.12 99 THR A O 1
ATOM 764 N N . PHE A 1 100 ? -5.104 -1.714 -8.094 1.00 92.38 100 PHE A N 1
ATOM 765 C CA . PHE A 1 100 ? -5.474 -2.764 -9.026 1.00 92.38 100 PHE A CA 1
ATOM 766 C C . PHE A 1 100 ? -6.996 -2.833 -9.154 1.00 92.38 100 PHE A C 1
ATOM 768 O O . PHE A 1 100 ? -7.715 -3.091 -8.187 1.00 92.38 100 PHE A O 1
ATOM 775 N N . LYS A 1 101 ? -7.524 -2.590 -10.356 1.00 87.81 101 LYS A N 1
ATOM 776 C CA . LYS A 1 101 ? -8.979 -2.580 -10.585 1.00 87.81 101 LYS A CA 1
ATOM 777 C C . LYS A 1 101 ? -9.613 -3.971 -10.438 1.00 87.81 101 LYS A C 1
ATOM 779 O O . LYS A 1 101 ? -10.748 -4.057 -9.975 1.00 87.81 101 LYS A O 1
ATOM 784 N N . GLY A 1 102 ? -8.880 -5.019 -10.818 1.00 86.19 102 GLY A N 1
ATOM 785 C CA . GLY A 1 102 ? -9.323 -6.415 -10.759 1.00 86.19 102 GLY A CA 1
ATOM 786 C C . GLY A 1 102 ? -9.174 -7.076 -9.392 1.00 86.19 102 GLY A C 1
ATOM 787 O O . GLY A 1 102 ? -9.726 -8.150 -9.204 1.00 86.19 102 GLY A O 1
ATOM 788 N N . LYS A 1 103 ? -8.485 -6.420 -8.443 1.00 89.62 103 LYS A N 1
ATOM 789 C CA . LYS A 1 103 ? -8.136 -7.001 -7.138 1.00 89.62 103 LYS A CA 1
ATOM 790 C C . LYS A 1 103 ? -7.501 -8.395 -7.288 1.00 89.62 103 LYS A C 1
ATOM 792 O O . LYS A 1 103 ? -8.031 -9.358 -6.743 1.00 89.62 103 LYS A O 1
ATOM 797 N N . PRO A 1 104 ? -6.420 -8.507 -8.077 1.00 89.94 104 PRO A N 1
ATOM 798 C CA . PRO A 1 104 ? -5.729 -9.776 -8.243 1.00 89.94 104 PRO A CA 1
ATOM 799 C C . PRO A 1 104 ? -5.279 -10.302 -6.880 1.00 89.94 104 PRO A C 1
ATOM 801 O O . PRO A 1 104 ? -5.014 -9.520 -5.962 1.00 89.94 104 PRO A O 1
ATOM 804 N N . GLU A 1 105 ? -5.187 -11.615 -6.746 1.00 89.06 105 GLU A N 1
ATOM 805 C CA . GLU A 1 105 ? -4.511 -12.217 -5.604 1.00 89.06 105 GLU A CA 1
ATOM 806 C C . GLU A 1 105 ? -3.011 -11.961 -5.779 1.00 89.06 105 GLU A C 1
ATOM 808 O O . GLU A 1 105 ? -2.416 -12.386 -6.765 1.00 89.06 105 GLU A O 1
ATOM 813 N N . LEU A 1 106 ? -2.422 -11.181 -4.870 1.00 88.06 106 LEU A N 1
ATOM 814 C CA . LEU A 1 106 ? -0.989 -10.895 -4.854 1.00 88.06 106 LEU A CA 1
ATOM 815 C C . LEU A 1 106 ? -0.369 -11.572 -3.645 1.00 88.06 106 LEU A C 1
ATOM 817 O O . LEU A 1 106 ? -0.939 -11.498 -2.559 1.00 88.06 106 LEU A O 1
ATOM 821 N N . SER A 1 107 ? 0.801 -12.170 -3.835 1.00 89.19 107 SER A N 1
ATOM 822 C CA . SER A 1 107 ? 1.591 -12.806 -2.780 1.00 89.19 107 SER A CA 1
ATOM 823 C C . SER A 1 107 ? 3.026 -12.304 -2.817 1.00 89.19 107 SER A C 1
ATOM 825 O O . SER A 1 107 ? 3.404 -11.644 -3.782 1.00 89.19 107 SER A O 1
ATOM 827 N N . ALA A 1 108 ? 3.808 -12.605 -1.777 1.00 87.38 108 ALA A N 1
ATOM 828 C CA . ALA A 1 108 ? 5.214 -12.205 -1.698 1.00 87.38 108 ALA A CA 1
ATOM 829 C C . ALA A 1 108 ? 6.024 -12.678 -2.917 1.00 87.38 108 ALA A C 1
ATOM 831 O O . ALA A 1 108 ? 6.911 -11.961 -3.345 1.00 87.38 108 ALA A O 1
ATOM 832 N N . ASP A 1 109 ? 5.662 -13.812 -3.524 1.00 88.06 109 ASP A N 1
ATOM 833 C CA . ASP A 1 109 ? 6.295 -14.335 -4.742 1.00 88.06 109 ASP A CA 1
ATOM 834 C C . ASP A 1 109 ? 6.190 -13.399 -5.954 1.00 88.06 109 ASP A C 1
ATOM 836 O O . ASP A 1 109 ? 7.035 -13.449 -6.838 1.00 88.06 109 ASP A O 1
ATOM 840 N N . HIS A 1 110 ? 5.179 -12.525 -6.003 1.00 89.19 110 HIS A N 1
ATOM 841 C CA . HIS A 1 110 ? 5.090 -11.512 -7.058 1.00 89.19 110 HIS A CA 1
ATOM 842 C C . HIS A 1 110 ? 6.020 -10.326 -6.800 1.00 89.19 110 HIS A C 1
ATOM 844 O O . HIS A 1 110 ? 6.081 -9.435 -7.632 1.00 89.19 110 HIS A O 1
ATOM 850 N N . PHE A 1 111 ? 6.684 -10.241 -5.648 1.00 88.56 111 PHE A N 1
ATOM 851 C CA . PHE A 1 111 ? 7.564 -9.131 -5.307 1.00 88.56 111 PHE A CA 1
ATOM 852 C C . PHE A 1 111 ? 9.009 -9.601 -5.335 1.00 88.56 111 PHE A C 1
ATOM 854 O O . PHE A 1 111 ? 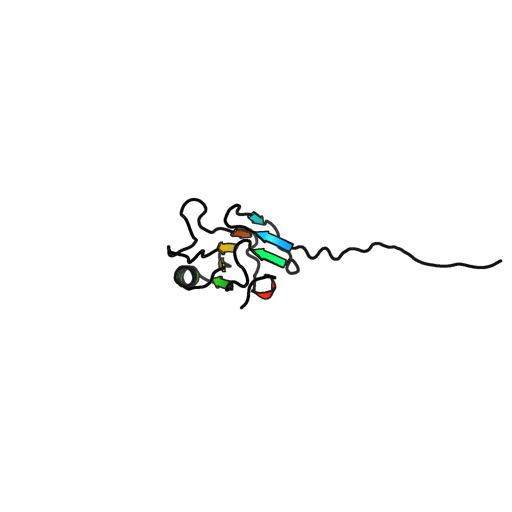9.411 -10.434 -4.531 1.00 88.56 111 PHE A O 1
ATOM 861 N N . GLU A 1 112 ? 9.803 -9.023 -6.229 1.00 85.12 112 GLU A N 1
ATOM 862 C CA . GLU A 1 112 ? 11.192 -9.450 -6.427 1.00 85.12 112 GLU A CA 1
ATOM 863 C C . GLU A 1 112 ? 12.082 -9.110 -5.217 1.00 85.12 112 GLU A C 1
ATOM 865 O O . GLU A 1 112 ? 13.000 -9.849 -4.873 1.00 85.12 112 GLU A O 1
ATOM 870 N N . ASP A 1 113 ? 11.775 -8.002 -4.536 1.00 81.50 113 ASP A N 1
ATOM 871 C CA . ASP A 1 113 ? 12.591 -7.463 -3.444 1.00 81.50 113 ASP A CA 1
ATOM 872 C C . ASP A 1 113 ? 12.042 -7.785 -2.039 1.00 81.50 113 ASP A C 1
ATOM 874 O O . ASP A 1 113 ? 12.751 -7.683 -1.040 1.00 81.50 113 ASP A O 1
ATOM 878 N N . LEU A 1 114 ? 10.777 -8.203 -1.921 1.00 81.19 114 LEU A N 1
ATOM 879 C CA . LEU A 1 114 ? 10.149 -8.402 -0.612 1.00 81.19 114 LEU A CA 1
ATOM 880 C C . LEU A 1 114 ? 10.282 -9.839 -0.125 1.00 81.19 114 LEU A C 1
ATOM 882 O O . LEU A 1 114 ? 10.164 -10.801 -0.879 1.00 81.19 114 LEU A O 1
ATOM 886 N N . ARG A 1 115 ? 10.435 -9.986 1.191 1.00 70.69 115 ARG A N 1
ATOM 887 C CA . ARG A 1 115 ? 10.484 -11.294 1.843 1.00 70.69 115 ARG A CA 1
ATOM 888 C C . ARG A 1 115 ? 9.207 -11.551 2.648 1.00 70.69 115 ARG A C 1
ATOM 890 O O . ARG A 1 115 ? 8.679 -10.644 3.295 1.00 70.69 115 ARG A O 1
ATOM 897 N N . SER A 1 116 ? 8.727 -12.799 2.597 1.00 57.44 116 SER A N 1
ATOM 898 C CA . SER A 1 116 ? 7.616 -13.297 3.425 1.00 57.44 116 SER A CA 1
ATOM 899 C C . SER A 1 116 ? 8.038 -13.674 4.842 1.00 57.44 116 SER A C 1
ATOM 901 O O . SER A 1 116 ? 9.204 -14.090 5.052 1.00 57.44 116 SER A O 1
#

Solvent-accessible surface area (backbone atoms only — not comparable to full-atom values): 6723 Å² total; per-residue (Å²): 136,87,90,80,89,80,90,78,83,80,71,75,67,68,79,71,69,47,67,46,78,29,26,46,92,54,61,44,77,37,71,75,83,59,94,80,37,34,36,40,53,62,94,49,86,63,29,36,52,43,75,17,77,40,77,68,47,40,57,49,46,45,71,47,90,38,32,31,39,34,32,46,78,70,12,34,34,30,36,28,46,72,65,101,46,88,26,36,39,64,88,88,56,48,13,34,18,34,36,34,73,72,33,65,93,77,56,48,87,37,26,82,52,40,43,117

Foldseek 3Di:
DDDDDDDDPPPPPVVPQAEAEWELVDEEEAADDDPSHAYEYPPDQQFAEEEDQDPVSLVVVLVDRGQWYADLVFQWIFGQPPDPDGGRDDPPSRRTGYHYRVSDDDDCVSYPRYDD

Mean predicted aligned error: 9.8 Å

Secondary structure (DSSP, 8-state):
------------------EEEEETTB-EEES---TT-EEEEET-SSPBEEEESSHHHHHHHTTSS-SEEEETTTTEEEE---SSS-SSSSTTTTTEEEEETT-----GGGBSS-B-

Nearest PDB structures (foldseek):
  4zca-assembly3_B  TM=2.934E-01  e=7.665E+00  Homo sapiens
  2x2r-assembly1_A  TM=3.272E-01  e=9.302E+00  Homo sapiens